Protein AF-A0A1I1A1H4-F1 (afdb_monomer_lite)

Secondary structure (DSSP, 8-state):
----PPP--------S--S----S-TTSPPHHHHHHHTSHHHHHHHHHHHHHHHIIIIITSHHHHHHHHHHHHHHHH-TTTS-HHHHHHHHHHHHTTT-

Sequence (99 aa):
MPTDMPSGMPDGERPEGGPGGMGGGMGGSNVLVERFTAVEEWADLVEQAKADLTADLFDSGYAEEVLDQWESMLTDRAGDLVDAATVREEADAIRAKLG

pLDDT: mean 82.76, std 21.76, range [37.09, 98.5]

Organism: NCBI:txid748909

Foldseek 3Di:
DDDDDPPDDPPPPDPPDPDDDPDDDPPDDDPVVVVQCVDVVSVVVVVVVVVVVLCVCQVVCVVVVVLVVVLCCCVVPVCVPDPNVVSVVVSVVVVVVSD

Structure (mmCIF, N/CA/C/O backbone):
data_AF-A0A1I1A1H4-F1
#
_entry.id   AF-A0A1I1A1H4-F1
#
loop_
_atom_site.group_PDB
_atom_site.id
_atom_site.type_symbol
_atom_site.label_atom_id
_atom_site.label_alt_id
_atom_site.label_comp_id
_atom_site.label_asym_id
_atom_site.label_entity_id
_atom_site.label_seq_id
_atom_site.pdbx_PDB_ins_code
_atom_site.Cartn_x
_atom_site.Cartn_y
_atom_site.Cartn_z
_atom_site.occupancy
_atom_site.B_iso_or_equiv
_atom_site.auth_seq_id
_atom_site.auth_comp_id
_atom_site.auth_asym_id
_atom_site.auth_atom_id
_atom_site.pdbx_PDB_model_num
ATOM 1 N N . MET A 1 1 ? -29.640 -55.894 44.378 1.00 44.22 1 MET A N 1
ATOM 2 C CA . MET A 1 1 ? -28.814 -54.672 44.469 1.00 44.22 1 MET A CA 1
ATOM 3 C C . MET A 1 1 ? -29.754 -53.478 44.377 1.00 44.22 1 MET A C 1
ATOM 5 O O . MET A 1 1 ? -30.639 -53.547 43.531 1.00 44.22 1 MET A O 1
ATOM 9 N N . PRO A 1 2 ? -29.643 -52.478 45.266 1.00 43.34 2 PRO A N 1
ATOM 10 C CA . PRO A 1 2 ? -30.547 -51.330 45.322 1.00 43.34 2 PRO A CA 1
ATOM 11 C C . PRO A 1 2 ? -30.547 -50.499 44.035 1.00 43.34 2 PRO A C 1
ATOM 13 O O . PRO A 1 2 ? -29.505 -50.276 43.422 1.00 43.34 2 PRO A O 1
ATOM 16 N N . THR A 1 3 ? -31.748 -50.065 43.674 1.00 65.12 3 THR A N 1
ATOM 17 C CA . THR A 1 3 ? -32.109 -48.993 42.745 1.00 65.12 3 THR A CA 1
ATOM 18 C C . THR A 1 3 ? -31.748 -47.636 43.346 1.00 65.12 3 THR A C 1
ATOM 20 O O . THR A 1 3 ? -32.214 -47.365 44.445 1.00 65.12 3 THR A O 1
ATOM 23 N N . ASP A 1 4 ? -30.926 -46.836 42.659 1.00 56.44 4 ASP A N 1
ATOM 24 C CA . ASP A 1 4 ? -31.032 -45.364 42.562 1.00 56.44 4 ASP A CA 1
ATOM 25 C C . ASP A 1 4 ? -29.783 -44.785 41.870 1.00 56.44 4 ASP A C 1
ATOM 27 O O . ASP A 1 4 ? -28.744 -44.549 42.484 1.00 56.44 4 ASP A O 1
ATOM 31 N N . MET A 1 5 ? -29.887 -44.554 40.559 1.00 57.12 5 MET A N 1
ATOM 32 C CA . MET A 1 5 ? -29.043 -43.579 39.859 1.00 57.12 5 MET A CA 1
ATOM 33 C C . MET A 1 5 ? -29.819 -42.255 39.843 1.00 57.12 5 MET A C 1
ATOM 35 O O . MET A 1 5 ? -31.013 -42.292 39.536 1.00 57.12 5 MET A O 1
ATOM 39 N N . PRO A 1 6 ? -29.198 -41.102 40.158 1.00 48.28 6 PRO A N 1
ATOM 40 C CA . PRO A 1 6 ? -29.888 -39.819 40.171 1.00 48.28 6 PRO A CA 1
ATOM 41 C C . PRO A 1 6 ? -30.528 -39.535 38.812 1.00 48.28 6 PRO A C 1
ATOM 43 O O . PRO A 1 6 ? -29.851 -39.415 37.791 1.00 48.28 6 PRO A O 1
ATOM 46 N N . SER A 1 7 ? -31.851 -39.434 38.808 1.00 56.44 7 SER A N 1
ATOM 47 C CA . SER A 1 7 ? -32.635 -38.923 37.695 1.00 56.44 7 SER A CA 1
ATOM 48 C C . SER A 1 7 ? -32.382 -37.422 37.540 1.00 56.44 7 SER A C 1
ATOM 50 O O . SER A 1 7 ? -32.740 -36.652 38.431 1.00 56.44 7 SER A O 1
ATOM 52 N N . GLY A 1 8 ? -31.813 -37.017 36.402 1.00 54.44 8 GLY A N 1
ATOM 53 C CA . GLY A 1 8 ? -31.852 -35.632 35.930 1.00 54.44 8 GLY A CA 1
ATOM 54 C C . GLY A 1 8 ? -30.495 -35.016 35.599 1.00 54.44 8 GLY A C 1
ATOM 55 O O . GLY A 1 8 ? -30.019 -3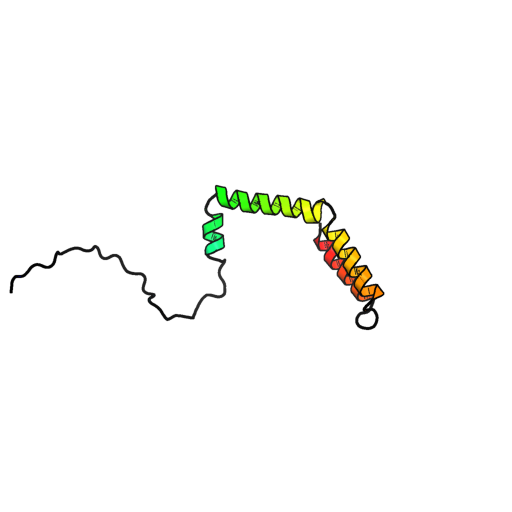4.151 36.327 1.00 54.44 8 GLY A O 1
ATOM 56 N N . MET A 1 9 ? -29.928 -35.366 34.443 1.00 47.00 9 MET A N 1
ATOM 57 C CA . MET A 1 9 ? -29.310 -34.326 33.617 1.00 47.00 9 MET A CA 1
ATOM 58 C C . MET A 1 9 ? -30.399 -33.844 32.649 1.00 47.00 9 MET A C 1
ATOM 60 O O . MET A 1 9 ? -31.056 -34.697 32.053 1.00 47.00 9 MET A O 1
ATOM 64 N N . PRO A 1 10 ? -30.649 -32.528 32.516 1.00 50.97 10 PRO A N 1
ATOM 65 C CA . PRO A 1 10 ? -31.518 -32.027 31.459 1.00 50.97 10 PRO A CA 1
ATOM 66 C C . PRO A 1 10 ? -30.962 -32.483 30.108 1.00 50.97 10 PRO A C 1
ATOM 68 O O . PRO A 1 10 ? -29.740 -32.508 29.937 1.00 50.97 10 PRO A O 1
ATOM 71 N N . ASP A 1 11 ? -31.853 -32.845 29.183 1.00 51.34 11 ASP A N 1
ATOM 72 C CA . ASP A 1 11 ? -31.535 -33.155 27.788 1.00 51.34 11 ASP A CA 1
ATOM 73 C C . ASP A 1 11 ? -30.939 -31.910 27.115 1.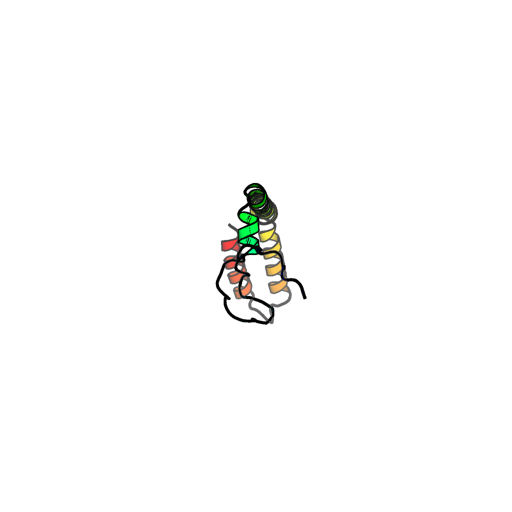00 51.34 11 ASP A C 1
ATOM 75 O O . ASP A 1 11 ? -31.599 -31.153 26.410 1.00 51.34 11 ASP A O 1
ATOM 79 N N . GLY A 1 12 ? -29.666 -31.649 27.397 1.00 49.72 12 GLY A N 1
ATOM 80 C CA . GLY A 1 12 ? -28.829 -30.803 26.579 1.00 49.72 12 GLY A CA 1
ATOM 81 C C . GLY A 1 12 ? -28.449 -31.635 25.375 1.00 49.72 12 GLY A C 1
ATOM 82 O O . GLY A 1 12 ? -27.545 -32.468 25.468 1.00 49.72 12 GLY A O 1
ATOM 83 N N . GLU A 1 13 ? -29.164 -31.434 24.273 1.00 45.53 13 GLU A N 1
ATOM 84 C CA . GLU A 1 13 ? -28.771 -31.919 22.957 1.00 45.53 13 GLU A CA 1
ATOM 85 C C . GLU A 1 13 ? -27.293 -31.585 22.755 1.00 45.53 13 GLU A C 1
ATOM 87 O O . GLU A 1 13 ? -26.878 -30.431 22.621 1.00 45.53 13 GLU A O 1
ATOM 92 N N . ARG A 1 14 ? -26.462 -32.622 22.813 1.00 43.47 14 ARG A N 1
ATOM 93 C CA . ARG A 1 14 ? -25.068 -32.525 22.417 1.00 43.47 14 ARG A CA 1
ATOM 94 C C . ARG A 1 14 ? -25.101 -32.236 20.917 1.00 43.47 14 ARG A C 1
ATOM 96 O O . ARG A 1 14 ? -25.722 -33.028 20.209 1.00 43.47 14 ARG A O 1
ATOM 103 N N . PRO A 1 15 ? -24.457 -31.169 20.413 1.00 47.19 15 PRO A N 1
ATOM 104 C CA . PRO A 1 15 ? -24.322 -30.991 18.977 1.00 47.19 15 PRO A CA 1
ATOM 105 C C . PRO A 1 15 ? -23.743 -32.279 18.390 1.00 47.19 15 PRO A C 1
ATOM 107 O O . PRO A 1 15 ? -22.674 -32.734 18.813 1.00 47.19 15 PRO A O 1
ATOM 110 N N . GLU A 1 16 ? -24.479 -32.915 17.483 1.00 42.97 16 GLU A N 1
ATOM 111 C CA . GLU A 1 16 ? -23.982 -34.074 16.754 1.00 42.97 16 GLU A CA 1
ATOM 112 C C . GLU A 1 16 ? -22.787 -33.620 15.913 1.00 42.97 16 GLU A C 1
ATOM 114 O O . GLU A 1 16 ? -22.922 -32.853 14.964 1.00 42.97 16 GLU A O 1
ATOM 119 N N . GLY A 1 17 ? -21.588 -34.045 16.313 1.00 37.84 17 GLY A N 1
ATOM 120 C CA . GLY A 1 17 ? -20.356 -33.639 15.643 1.00 37.84 17 GLY A CA 1
ATOM 121 C C . GLY A 1 17 ? -19.085 -34.030 16.385 1.00 37.84 17 GLY A C 1
ATOM 122 O O . GLY A 1 17 ? -18.183 -33.214 16.547 1.00 37.84 17 GLY A O 1
ATOM 123 N N . GLY A 1 18 ? -19.022 -35.270 16.874 1.00 41.78 18 GLY A N 1
ATOM 124 C CA . GLY A 1 18 ? -17.767 -35.902 17.287 1.00 41.78 18 GLY A CA 1
ATOM 125 C C . GLY A 1 18 ? -16.893 -36.297 16.083 1.00 41.78 18 GLY A C 1
ATOM 126 O O . GLY A 1 18 ? -17.342 -36.260 14.943 1.00 41.78 18 GLY A O 1
ATOM 127 N N . PRO A 1 19 ? -15.634 -36.673 16.325 1.00 47.12 19 PRO A N 1
ATOM 128 C CA . PRO A 1 19 ? -14.477 -36.323 15.505 1.00 47.12 19 PRO A CA 1
ATOM 129 C C . PRO A 1 19 ? -14.380 -37.153 14.214 1.00 47.12 19 PRO A C 1
ATOM 131 O O . PRO A 1 19 ? -14.221 -38.369 14.276 1.00 47.12 19 PRO A O 1
ATOM 134 N N . GLY A 1 20 ? -14.432 -36.504 13.041 1.00 45.62 20 GLY A N 1
ATOM 135 C CA . GLY A 1 20 ? -14.220 -37.199 11.758 1.00 45.62 20 GLY A CA 1
ATOM 136 C C . GLY A 1 20 ? -14.780 -36.568 10.474 1.00 45.62 20 GLY A C 1
ATOM 137 O O . GLY A 1 20 ? -14.577 -37.136 9.407 1.00 45.62 20 GLY A O 1
ATOM 138 N N . GLY A 1 21 ? -15.461 -35.421 10.516 1.00 37.09 21 GLY A N 1
ATOM 139 C CA . GLY A 1 21 ? -16.056 -34.805 9.321 1.00 37.09 21 GLY A CA 1
ATOM 140 C C . GLY A 1 21 ? -15.188 -33.723 8.677 1.00 37.09 21 GLY A C 1
ATOM 141 O O . GLY A 1 21 ? -15.431 -32.540 8.886 1.00 37.09 21 GLY A O 1
ATOM 142 N N . MET A 1 22 ? -14.202 -34.101 7.860 1.00 50.03 22 MET A N 1
ATOM 143 C CA . MET A 1 22 ? -13.706 -33.205 6.808 1.00 50.03 22 MET A CA 1
ATOM 144 C C . MET A 1 22 ? -14.767 -33.150 5.704 1.00 50.03 22 MET A C 1
ATOM 146 O O . MET A 1 22 ? -14.833 -34.051 4.872 1.00 50.03 22 MET A O 1
ATOM 150 N N . GLY A 1 23 ? -15.610 -32.119 5.690 1.00 48.81 23 GLY A N 1
ATOM 151 C CA . GLY A 1 23 ? -16.498 -31.895 4.551 1.00 48.81 23 GLY A CA 1
ATOM 152 C C . GLY A 1 23 ? -17.639 -30.920 4.806 1.00 48.81 23 GLY A C 1
ATOM 153 O O . GLY A 1 23 ? -18.558 -31.229 5.552 1.00 48.81 23 GLY A O 1
ATOM 154 N N . GLY A 1 24 ? -17.612 -29.796 4.083 1.00 46.94 24 GLY A N 1
ATOM 155 C CA . GLY A 1 24 ? -18.817 -29.040 3.730 1.00 46.94 24 GLY A CA 1
ATOM 156 C C . GLY A 1 24 ? -18.859 -27.607 4.251 1.00 46.94 24 GLY A C 1
ATOM 157 O O . GLY A 1 24 ? -19.374 -27.366 5.333 1.00 46.94 24 GLY A O 1
ATOM 158 N N . GLY A 1 25 ? -18.372 -26.652 3.447 1.00 46.78 25 GLY A N 1
ATOM 159 C CA . GLY A 1 25 ? -18.597 -25.223 3.693 1.00 46.78 25 GLY A CA 1
ATOM 160 C C . GLY A 1 25 ? -17.510 -24.266 3.200 1.00 46.78 25 GLY A C 1
ATOM 161 O O . GLY A 1 25 ? -17.225 -23.290 3.882 1.00 46.78 25 GLY A O 1
ATOM 162 N N . MET A 1 26 ? -16.871 -24.508 2.050 1.00 49.66 26 MET A N 1
ATOM 163 C CA . MET A 1 26 ? -16.060 -23.461 1.411 1.00 49.66 26 MET A CA 1
ATOM 164 C C . MET A 1 26 ? -17.001 -22.438 0.761 1.00 49.66 26 MET A C 1
ATOM 166 O O . MET A 1 26 ? -17.420 -22.628 -0.376 1.00 49.66 26 MET A O 1
ATOM 170 N N . GLY A 1 27 ? -17.398 -21.401 1.502 1.00 56.03 27 GLY A N 1
ATOM 171 C CA . GLY A 1 27 ? -18.265 -20.344 0.962 1.00 56.03 27 GLY A CA 1
ATOM 172 C C . GLY A 1 27 ? -18.870 -19.347 1.957 1.00 56.03 27 GLY A C 1
ATOM 173 O O . GLY A 1 27 ? -19.602 -18.466 1.521 1.00 56.03 27 GLY A O 1
ATOM 174 N N . GLY A 1 28 ? -18.595 -19.458 3.260 1.00 62.56 28 GLY A N 1
ATOM 175 C CA . GLY A 1 28 ? -19.019 -18.473 4.266 1.00 62.56 28 GLY A CA 1
ATOM 176 C C . GLY A 1 28 ? -17.891 -17.527 4.678 1.00 62.56 28 GLY A C 1
ATOM 177 O O . GLY A 1 28 ? -16.711 -17.853 4.517 1.00 62.56 28 GLY A O 1
ATOM 178 N N . SER A 1 29 ? -18.250 -16.369 5.238 1.00 76.31 29 SER A N 1
ATOM 179 C CA . SER A 1 29 ? -17.326 -15.522 5.997 1.00 76.31 29 SER A CA 1
ATOM 180 C C . SER A 1 29 ? -16.655 -16.329 7.113 1.00 76.31 29 SER A C 1
ATOM 182 O O . SER A 1 29 ? -17.199 -17.303 7.635 1.00 76.31 29 SER A O 1
ATOM 184 N N . ASN A 1 30 ? -15.417 -15.967 7.451 1.00 90.00 30 ASN A N 1
ATOM 185 C CA . ASN A 1 30 ? -14.682 -16.662 8.498 1.00 90.00 30 ASN A CA 1
ATOM 186 C C . ASN A 1 30 ? -15.360 -16.403 9.854 1.00 90.00 30 ASN A C 1
ATOM 188 O O . ASN A 1 30 ? -15.406 -15.262 10.311 1.00 90.00 30 ASN A O 1
ATOM 192 N N . VAL A 1 31 ? -15.834 -17.466 10.512 1.00 94.56 31 VAL A N 1
ATOM 193 C CA . VAL A 1 31 ? -16.533 -17.393 11.809 1.00 94.56 31 VAL A CA 1
ATOM 194 C C . VAL A 1 31 ? -15.735 -16.646 12.882 1.00 94.56 31 VAL A C 1
ATOM 196 O O . VAL A 1 31 ? -16.320 -16.007 13.749 1.00 94.56 31 VAL A O 1
ATOM 199 N N . LEU A 1 32 ? -14.400 -16.685 12.839 1.00 94.44 32 LEU A N 1
ATOM 200 C CA . LEU A 1 32 ? -13.569 -15.945 13.788 1.00 94.44 32 LEU A CA 1
ATOM 201 C C . LEU A 1 32 ? -13.646 -14.438 13.543 1.00 94.44 32 LEU A C 1
ATOM 203 O O . LEU A 1 32 ? -13.706 -13.686 14.509 1.00 94.44 32 LEU A O 1
ATOM 207 N N . VAL A 1 33 ? -13.697 -14.008 12.278 1.00 94.12 33 VAL A N 1
ATOM 208 C CA . VAL A 1 33 ? -13.869 -12.591 11.922 1.00 94.12 33 VAL A CA 1
ATOM 209 C C . VAL A 1 33 ? -15.221 -12.108 12.425 1.00 94.12 33 VAL A C 1
ATOM 211 O O . VAL A 1 33 ? -15.266 -11.143 13.174 1.00 94.12 33 VAL A O 1
ATOM 214 N N . GLU A 1 34 ? -16.298 -12.838 12.116 1.00 94.25 34 GLU A N 1
ATOM 215 C CA . GLU A 1 34 ? -17.653 -12.487 12.560 1.00 94.25 34 GLU A CA 1
A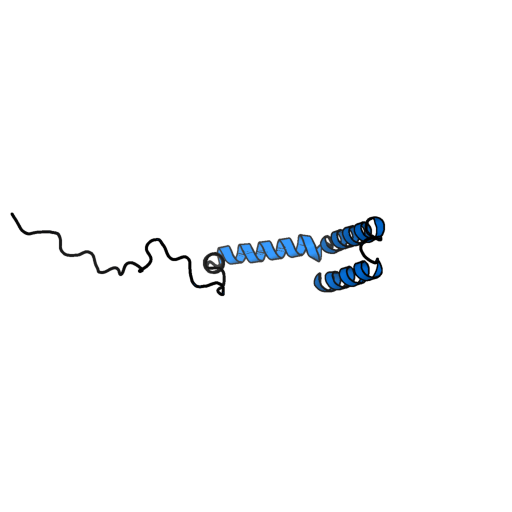TOM 216 C C . GLU A 1 34 ? -17.748 -12.343 14.080 1.00 94.25 34 GLU A C 1
ATOM 218 O O . GLU A 1 34 ? -18.347 -11.398 14.585 1.00 94.25 34 GLU A O 1
ATOM 223 N N . ARG A 1 35 ? -17.158 -13.283 14.829 1.00 95.62 35 ARG A N 1
ATOM 224 C CA . ARG A 1 35 ? -17.200 -13.260 16.295 1.00 95.62 35 ARG A CA 1
ATOM 225 C C . ARG A 1 35 ? -16.342 -12.150 16.884 1.00 95.62 35 ARG A C 1
ATOM 227 O O . ARG A 1 35 ? -16.741 -11.584 17.896 1.00 95.62 35 ARG A O 1
ATOM 234 N N . PHE A 1 36 ? -15.201 -11.846 16.271 1.00 95.19 36 PHE A N 1
ATOM 235 C CA . PHE A 1 36 ? -14.315 -10.784 16.730 1.00 95.19 36 PHE A CA 1
ATOM 236 C C . PHE A 1 36 ? -14.942 -9.405 16.502 1.00 95.19 36 PHE A C 1
ATOM 238 O O . PHE A 1 36 ? -15.015 -8.606 17.427 1.00 95.19 36 PHE A O 1
ATOM 245 N N . THR A 1 37 ? -15.481 -9.154 15.308 1.00 95.44 37 THR A N 1
ATOM 246 C CA . THR A 1 37 ? -16.075 -7.856 14.953 1.00 95.44 37 THR A CA 1
ATOM 247 C C . THR A 1 37 ? -17.511 -7.677 15.454 1.00 95.44 37 THR A C 1
ATOM 249 O O . THR A 1 37 ? -18.088 -6.612 15.276 1.00 95.44 37 THR A O 1
ATOM 252 N N . ALA A 1 38 ? -18.124 -8.696 16.068 1.00 96.50 38 ALA A N 1
ATOM 253 C CA . ALA A 1 38 ? -19.424 -8.557 16.734 1.00 96.50 38 ALA A CA 1
ATOM 254 C C . ALA A 1 38 ? -19.332 -7.811 18.077 1.00 96.50 38 ALA A C 1
ATOM 256 O O . ALA A 1 38 ? -20.354 -7.369 18.602 1.00 96.50 38 ALA A O 1
ATOM 257 N N . VAL A 1 39 ? -18.131 -7.697 18.648 1.00 98.06 39 VAL A N 1
ATOM 258 C CA . VAL A 1 39 ? -17.868 -6.878 19.833 1.00 98.06 39 VAL A CA 1
ATOM 259 C C . VAL A 1 39 ? -17.443 -5.493 19.358 1.00 98.06 39 VAL A C 1
ATOM 261 O O . VAL A 1 39 ? -16.401 -5.367 18.723 1.00 98.06 39 VAL A O 1
ATOM 264 N N . GLU A 1 40 ? -18.240 -4.470 19.674 1.00 98.00 40 GLU A N 1
ATOM 265 C CA . GLU A 1 40 ? -18.042 -3.086 19.206 1.00 98.00 40 GLU A CA 1
ATOM 266 C C . GLU A 1 40 ? -16.628 -2.569 19.506 1.00 98.00 40 GLU A C 1
ATOM 268 O O . GLU A 1 40 ? -15.914 -2.182 18.589 1.00 98.00 40 GLU A O 1
ATOM 273 N N . GLU A 1 41 ? -16.161 -2.719 20.750 1.00 98.06 41 GLU A N 1
ATOM 274 C CA . GLU A 1 41 ? -14.805 -2.322 21.159 1.00 98.06 41 GLU A CA 1
ATOM 275 C C . GLU A 1 41 ? -13.704 -2.964 20.295 1.00 98.06 41 GLU A C 1
ATOM 277 O O . GLU A 1 41 ? -12.688 -2.339 20.009 1.00 98.06 41 GLU A O 1
ATOM 282 N N . TRP A 1 42 ? -13.877 -4.216 19.866 1.00 97.94 42 TRP A N 1
ATOM 283 C CA . TRP A 1 42 ? -12.879 -4.912 19.050 1.00 97.94 42 TRP A CA 1
ATOM 284 C C . TRP A 1 42 ? -13.007 -4.581 17.565 1.00 97.94 42 TRP A C 1
ATOM 286 O O . TRP A 1 42 ? -12.000 -4.565 16.858 1.00 97.94 42 TRP A O 1
ATOM 296 N N . ALA A 1 43 ? -14.221 -4.300 17.089 1.00 98.00 43 ALA A N 1
ATOM 297 C CA . ALA A 1 43 ? -14.446 -3.788 15.744 1.00 98.00 43 ALA A CA 1
ATOM 298 C C . ALA A 1 43 ? -13.788 -2.411 15.566 1.00 98.00 43 ALA A C 1
ATOM 300 O O . ALA A 1 43 ? -13.105 -2.193 14.566 1.00 98.00 43 ALA A O 1
ATOM 301 N N . ASP A 1 44 ? -13.893 -1.539 16.572 1.00 98.19 44 ASP A N 1
ATOM 302 C CA . ASP A 1 44 ? -13.254 -0.220 16.571 1.00 98.19 44 ASP A CA 1
ATOM 303 C C . ASP A 1 44 ? -11.727 -0.322 16.441 1.00 98.19 44 ASP A C 1
ATOM 305 O O . ASP A 1 44 ? -11.112 0.466 15.725 1.00 98.19 44 ASP A O 1
ATOM 309 N N . LEU A 1 45 ? -11.101 -1.335 17.056 1.00 98.31 45 LEU A N 1
ATOM 310 C CA . LEU A 1 45 ? -9.662 -1.583 16.897 1.00 98.31 45 LEU A CA 1
ATOM 311 C C . LEU A 1 45 ? -9.285 -1.953 15.456 1.00 98.31 45 LEU A C 1
ATOM 313 O O . LEU A 1 45 ? -8.210 -1.575 14.993 1.00 98.31 45 LEU A O 1
ATOM 317 N N . VAL A 1 46 ? -10.144 -2.688 14.745 1.00 97.88 46 VAL A N 1
ATOM 318 C CA . VAL A 1 46 ? -9.909 -3.043 13.337 1.00 97.88 46 VAL A CA 1
ATOM 319 C C . VAL A 1 46 ? -10.032 -1.810 12.451 1.00 97.88 46 VAL A C 1
ATOM 321 O O . VAL A 1 46 ? -9.173 -1.594 11.597 1.00 97.88 46 VAL A O 1
ATOM 324 N N . GLU A 1 47 ? -11.059 -0.987 12.664 1.00 98.00 47 GLU A N 1
ATOM 325 C CA . GLU A 1 47 ? -11.237 0.249 11.899 1.00 98.00 47 GLU A CA 1
ATOM 326 C C . GLU A 1 47 ? -10.110 1.250 12.172 1.00 98.00 47 GLU A C 1
ATOM 328 O O . GLU A 1 47 ? -9.571 1.820 11.224 1.00 98.00 47 GLU A O 1
ATOM 333 N N . GLN A 1 48 ? -9.672 1.397 13.428 1.00 98.50 48 GLN A N 1
ATOM 334 C CA . GLN A 1 48 ? -8.522 2.237 13.764 1.00 98.50 48 GLN A CA 1
ATOM 335 C C . GLN A 1 48 ? -7.245 1.726 13.091 1.00 98.50 48 GLN A C 1
ATOM 337 O O . GLN A 1 48 ? -6.564 2.492 12.418 1.00 98.50 48 GLN A O 1
ATOM 342 N N . ALA A 1 49 ? -6.946 0.427 13.195 1.00 98.44 49 ALA A N 1
ATOM 343 C CA . ALA A 1 49 ? -5.762 -0.149 12.561 1.00 98.44 49 ALA A CA 1
ATOM 344 C C . ALA A 1 49 ? -5.794 -0.003 11.031 1.00 98.44 49 ALA A C 1
ATOM 346 O O . ALA A 1 49 ? -4.762 0.222 10.401 1.00 98.44 49 ALA A O 1
ATOM 347 N N . LYS A 1 50 ? -6.978 -0.113 10.421 1.00 98.12 50 LYS A N 1
ATOM 348 C CA . LYS A 1 50 ? -7.167 0.119 8.989 1.00 98.12 50 LYS A CA 1
ATOM 349 C C . LYS A 1 50 ? -6.939 1.584 8.623 1.00 98.12 50 LYS A C 1
ATOM 351 O O . LYS A 1 50 ? -6.308 1.843 7.601 1.00 98.12 50 LYS A O 1
ATOM 356 N N . ALA A 1 51 ? -7.440 2.523 9.423 1.00 98.25 51 ALA A N 1
ATOM 357 C CA . ALA A 1 51 ? -7.224 3.950 9.212 1.00 98.25 51 ALA A CA 1
ATOM 358 C C . ALA A 1 51 ? -5.737 4.307 9.330 1.00 98.25 51 ALA A C 1
ATOM 360 O O . ALA A 1 51 ? -5.199 4.936 8.422 1.00 98.25 51 ALA A O 1
ATOM 361 N N . ASP A 1 52 ? -5.065 3.822 10.375 1.00 98.44 52 ASP A N 1
ATOM 362 C CA . ASP A 1 52 ? -3.632 4.040 10.595 1.00 98.44 52 ASP A CA 1
ATOM 363 C C . ASP A 1 52 ? -2.813 3.487 9.423 1.00 98.44 52 ASP A C 1
ATOM 365 O O . ASP A 1 52 ? -1.998 4.194 8.839 1.00 98.44 52 ASP A O 1
ATOM 369 N N . LEU A 1 53 ? -3.100 2.252 8.994 1.00 98.06 53 LEU A N 1
ATOM 370 C CA . LEU A 1 53 ? -2.404 1.644 7.861 1.00 98.06 53 LEU A CA 1
ATOM 371 C C . LEU A 1 53 ? -2.686 2.376 6.543 1.00 98.06 53 LEU A C 1
ATOM 373 O O . LEU A 1 53 ? -1.812 2.457 5.683 1.00 98.06 53 LEU A O 1
ATOM 377 N N . THR A 1 54 ? -3.899 2.906 6.372 1.00 97.12 54 THR A N 1
ATOM 378 C CA . THR A 1 54 ? -4.242 3.686 5.178 1.00 97.12 54 THR A CA 1
ATOM 379 C C . THR A 1 54 ? -3.435 4.979 5.137 1.00 97.12 54 THR A C 1
ATOM 381 O O . THR A 1 54 ? -2.859 5.300 4.098 1.00 97.12 54 THR A O 1
ATOM 384 N N . ALA A 1 55 ? -3.320 5.663 6.276 1.00 97.62 55 ALA A N 1
ATOM 385 C CA . ALA A 1 55 ? -2.521 6.872 6.396 1.00 97.62 55 ALA A CA 1
ATOM 386 C C . ALA A 1 55 ? -1.026 6.594 6.164 1.00 97.62 55 ALA A C 1
ATOM 388 O O . ALA A 1 55 ? -0.364 7.309 5.411 1.00 97.62 55 ALA A O 1
ATOM 389 N N . ASP A 1 56 ? -0.509 5.519 6.762 1.00 97.69 56 ASP A N 1
ATOM 390 C CA . ASP A 1 56 ? 0.902 5.144 6.682 1.00 97.69 56 ASP A CA 1
ATOM 391 C C . ASP A 1 56 ? 1.321 4.688 5.282 1.00 97.69 56 ASP A C 1
ATOM 393 O O . ASP A 1 56 ? 2.461 4.932 4.882 1.00 97.69 56 ASP A O 1
ATOM 397 N N . LEU A 1 57 ? 0.436 4.026 4.532 1.00 96.88 57 LEU A N 1
ATOM 398 C CA . LEU A 1 57 ? 0.765 3.474 3.215 1.00 96.88 57 LEU A CA 1
ATOM 399 C C . LEU A 1 57 ? 0.348 4.375 2.053 1.00 96.88 57 LEU A C 1
ATOM 401 O O . LEU A 1 57 ? 1.144 4.576 1.136 1.00 96.88 57 LEU A O 1
ATOM 405 N N . PHE A 1 58 ? -0.886 4.877 2.056 1.00 96.12 58 PHE A N 1
ATOM 406 C CA . PHE A 1 58 ? -1.454 5.590 0.910 1.00 96.12 58 PHE A CA 1
ATOM 407 C C . PHE A 1 58 ? -1.346 7.104 1.087 1.00 96.12 58 PHE A C 1
ATOM 409 O O . PHE A 1 58 ? -0.742 7.762 0.242 1.00 96.12 58 PHE A O 1
ATOM 416 N N . ASP A 1 59 ? -1.831 7.659 2.203 1.00 95.56 59 ASP A N 1
ATOM 417 C CA . ASP A 1 59 ? -1.829 9.121 2.397 1.00 95.56 59 ASP A CA 1
ATOM 418 C C . ASP A 1 59 ? -0.407 9.693 2.535 1.00 95.56 59 ASP A C 1
ATOM 420 O O . ASP A 1 59 ? -0.149 10.841 2.168 1.00 95.56 59 ASP A O 1
ATOM 424 N N . SER A 1 60 ? 0.534 8.892 3.045 1.00 96.88 60 SER A N 1
ATOM 425 C CA . SER A 1 60 ? 1.953 9.250 3.152 1.00 96.88 60 SER A CA 1
ATOM 426 C C . SER A 1 60 ? 2.686 9.287 1.802 1.00 96.88 60 SER A C 1
ATOM 428 O O . SER A 1 60 ? 3.770 9.866 1.718 1.00 96.88 60 SER A O 1
ATOM 430 N N . GLY A 1 61 ? 2.128 8.659 0.759 1.00 96.50 61 GLY A N 1
ATOM 431 C CA . GLY A 1 61 ? 2.788 8.432 -0.529 1.00 96.50 61 GLY A CA 1
ATOM 432 C C . GLY A 1 61 ? 3.754 7.239 -0.559 1.00 96.50 61 GLY A C 1
ATOM 433 O O . GLY A 1 61 ? 4.390 7.002 -1.584 1.00 96.50 61 GLY A O 1
ATOM 434 N N . TYR A 1 62 ? 3.870 6.460 0.521 1.00 98.00 62 TYR A N 1
ATOM 435 C CA . TYR A 1 62 ? 4.800 5.327 0.577 1.00 98.00 62 TYR A CA 1
ATOM 436 C C . TYR A 1 62 ? 4.494 4.241 -0.468 1.00 98.00 62 TYR A C 1
ATOM 438 O O . TYR A 1 62 ? 5.409 3.671 -1.062 1.00 98.00 62 TYR A O 1
ATOM 446 N N . ALA A 1 63 ? 3.216 3.967 -0.741 1.00 97.62 63 ALA A N 1
ATOM 447 C CA . ALA A 1 63 ? 2.818 3.003 -1.765 1.00 97.62 63 ALA A CA 1
ATOM 448 C C . ALA A 1 63 ? 3.297 3.404 -3.175 1.00 97.62 63 ALA A C 1
ATOM 450 O O . ALA A 1 63 ? 3.738 2.539 -3.930 1.00 97.62 63 ALA A O 1
ATOM 451 N N . GLU A 1 64 ? 3.267 4.700 -3.504 1.00 97.44 64 GLU A N 1
ATOM 452 C CA . GLU A 1 64 ? 3.807 5.232 -4.765 1.00 97.44 64 GLU A CA 1
ATOM 453 C C . GLU A 1 64 ? 5.325 5.066 -4.827 1.00 97.44 64 GLU A C 1
ATOM 455 O O . GLU A 1 64 ? 5.860 4.591 -5.825 1.00 97.44 64 GLU A O 1
ATOM 460 N N . GLU A 1 65 ? 6.025 5.375 -3.732 1.00 98.12 65 GLU A N 1
ATOM 461 C CA . GLU A 1 65 ? 7.480 5.223 -3.652 1.00 98.12 65 GLU A CA 1
ATOM 462 C C . GLU A 1 65 ? 7.915 3.768 -3.893 1.00 98.12 65 GLU A C 1
ATOM 464 O O . GLU A 1 65 ? 8.878 3.502 -4.616 1.00 98.12 65 GLU A O 1
ATOM 469 N N . VAL A 1 66 ? 7.200 2.808 -3.300 1.00 98.25 66 VAL A N 1
ATOM 470 C CA . VAL A 1 66 ? 7.460 1.377 -3.498 1.00 98.25 66 VAL A CA 1
ATOM 471 C C . VAL A 1 66 ? 7.182 0.964 -4.944 1.00 98.25 66 VAL A C 1
ATOM 473 O O . VAL A 1 66 ? 7.963 0.200 -5.520 1.00 98.25 66 VAL A O 1
ATOM 476 N N . LEU A 1 67 ? 6.102 1.473 -5.541 1.00 98.25 67 LEU A N 1
ATOM 477 C CA . LEU A 1 67 ? 5.753 1.176 -6.926 1.00 98.25 67 LEU A CA 1
ATOM 478 C C . LEU A 1 67 ? 6.818 1.699 -7.900 1.00 98.25 67 LEU A C 1
ATOM 480 O O . LEU A 1 67 ? 7.272 0.939 -8.756 1.00 98.25 67 LEU A O 1
ATOM 484 N N . ASP A 1 68 ? 7.291 2.932 -7.711 1.00 98.19 68 ASP A N 1
ATOM 485 C CA . ASP A 1 68 ? 8.371 3.529 -8.506 1.00 98.19 68 ASP A CA 1
ATOM 486 C C . ASP A 1 68 ? 9.673 2.716 -8.400 1.00 98.19 68 ASP A C 1
ATOM 488 O O . ASP A 1 68 ? 10.370 2.485 -9.395 1.00 98.19 68 ASP A O 1
ATOM 492 N N . GLN A 1 69 ? 10.002 2.227 -7.197 1.00 98.31 69 GLN A N 1
ATOM 493 C CA . GLN A 1 69 ? 11.171 1.367 -6.985 1.00 98.31 69 GLN A CA 1
ATOM 494 C C . GLN A 1 69 ? 11.064 0.047 -7.754 1.00 98.31 69 GLN A C 1
ATOM 496 O O . GLN A 1 69 ? 12.053 -0.414 -8.335 1.00 98.31 69 GLN A O 1
ATOM 501 N N . TRP A 1 70 ? 9.887 -0.580 -7.766 1.00 98.19 70 TRP A N 1
ATOM 502 C CA . TRP A 1 70 ? 9.671 -1.820 -8.510 1.00 98.19 70 TRP A CA 1
ATOM 503 C C . TRP A 1 70 ? 9.675 -1.600 -10.018 1.00 98.19 70 TRP A C 1
ATOM 505 O O . TRP A 1 70 ? 10.290 -2.398 -10.729 1.00 98.19 70 TRP A O 1
ATOM 515 N N . GLU A 1 71 ? 9.057 -0.520 -10.498 1.00 97.81 71 GLU A N 1
ATOM 516 C CA . GLU A 1 71 ? 9.089 -0.13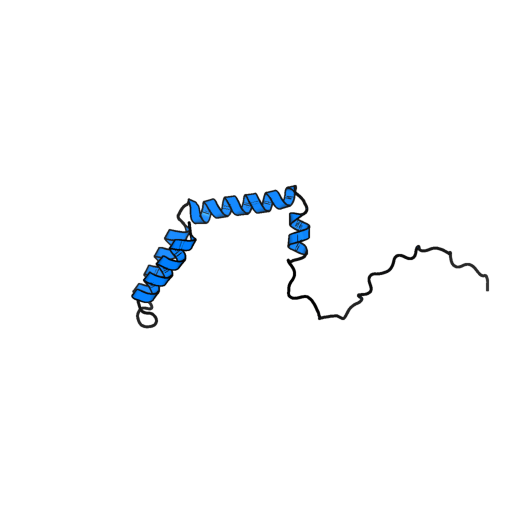4 -11.908 1.00 97.81 71 GLU A CA 1
ATOM 517 C C . GLU A 1 71 ? 10.539 0.020 -12.386 1.00 97.81 71 GLU A C 1
ATOM 519 O O . GLU A 1 71 ? 10.950 -0.677 -13.317 1.00 97.81 71 GLU A O 1
ATOM 524 N N . SER A 1 72 ? 11.343 0.831 -11.685 1.00 97.06 72 SER A N 1
ATOM 525 C CA . SER A 1 72 ? 12.763 1.036 -12.002 1.00 97.06 72 SER A CA 1
ATOM 526 C C . SER A 1 72 ? 13.559 -0.268 -11.954 1.00 97.06 72 SER A C 1
ATOM 528 O O . SER A 1 72 ? 14.328 -0.565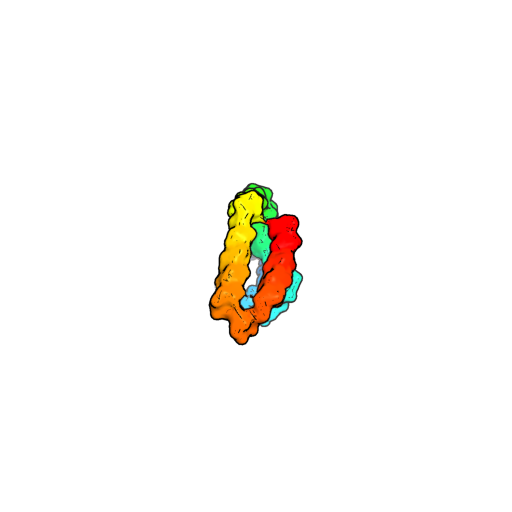 -12.868 1.00 97.06 72 SER A O 1
ATOM 530 N N . MET A 1 73 ? 13.362 -1.094 -10.921 1.00 97.12 73 MET A N 1
ATOM 531 C CA . MET A 1 73 ? 14.053 -2.379 -10.811 1.00 97.12 73 MET A CA 1
ATOM 532 C C . MET A 1 73 ? 13.778 -3.277 -12.024 1.00 97.12 73 MET A C 1
ATOM 534 O O . MET A 1 73 ? 14.709 -3.894 -12.550 1.00 97.12 73 MET A O 1
ATOM 538 N N . LEU A 1 74 ? 12.518 -3.379 -12.449 1.00 97.06 74 LEU A N 1
ATOM 539 C CA . LEU A 1 74 ? 12.121 -4.239 -13.560 1.00 97.06 74 LEU A CA 1
ATOM 540 C C . LEU A 1 74 ? 12.619 -3.689 -14.896 1.00 97.06 74 LEU A C 1
ATOM 542 O O . LEU A 1 74 ? 13.157 -4.457 -15.696 1.00 97.06 74 LEU A O 1
ATOM 546 N N . THR A 1 75 ? 12.522 -2.377 -15.119 1.00 95.75 75 THR A N 1
ATOM 547 C CA . THR A 1 75 ? 13.023 -1.764 -16.356 1.00 95.75 75 THR A CA 1
ATOM 548 C C . THR A 1 75 ? 14.540 -1.858 -16.478 1.00 95.75 75 THR A C 1
ATOM 550 O O . THR A 1 75 ? 15.047 -2.067 -17.579 1.00 95.75 75 THR A O 1
ATOM 553 N N . ASP A 1 76 ? 15.267 -1.761 -15.362 1.00 96.12 76 ASP A N 1
ATOM 554 C CA . ASP A 1 76 ? 16.731 -1.748 -15.367 1.00 96.12 76 ASP A CA 1
ATOM 555 C C . ASP A 1 76 ? 17.345 -3.150 -15.421 1.00 96.12 76 ASP A C 1
ATOM 557 O O . ASP A 1 76 ? 18.447 -3.324 -15.946 1.00 96.12 76 ASP A O 1
ATOM 561 N N . ARG A 1 77 ? 16.675 -4.157 -14.840 1.00 95.50 77 ARG A N 1
ATOM 562 C CA . ARG A 1 77 ? 17.281 -5.481 -14.601 1.00 95.50 77 ARG A CA 1
ATOM 563 C C . ARG A 1 77 ? 16.589 -6.654 -15.283 1.00 95.50 77 ARG A C 1
ATOM 565 O O . ARG A 1 77 ? 17.185 -7.725 -15.310 1.00 95.50 77 ARG A O 1
ATOM 572 N N . ALA A 1 78 ? 15.370 -6.481 -15.787 1.00 93.75 78 ALA A N 1
ATOM 573 C CA . ALA A 1 78 ? 14.559 -7.570 -16.341 1.00 93.75 78 ALA A CA 1
ATOM 574 C C . ALA A 1 78 ? 14.015 -7.269 -17.749 1.00 93.75 78 ALA A C 1
ATOM 576 O O . ALA A 1 78 ? 13.072 -7.920 -18.202 1.00 93.75 78 ALA A O 1
ATOM 577 N N . GLY A 1 79 ? 14.603 -6.296 -18.453 1.00 89.81 79 GLY A N 1
ATOM 578 C CA . GLY A 1 79 ? 14.160 -5.887 -19.791 1.00 89.81 79 GLY A CA 1
ATOM 579 C C . GLY A 1 79 ? 14.294 -6.965 -20.878 1.00 89.81 79 GLY A C 1
ATOM 580 O O . GLY A 1 79 ? 13.754 -6.801 -21.966 1.00 89.81 79 GLY A O 1
ATOM 581 N N . ASP A 1 80 ? 15.000 -8.064 -20.608 1.00 94.19 80 ASP A N 1
ATOM 582 C CA . ASP A 1 80 ? 15.076 -9.254 -21.462 1.00 94.19 80 ASP A CA 1
ATOM 583 C C . ASP A 1 80 ? 13.917 -10.243 -21.240 1.00 94.19 80 ASP A C 1
ATOM 585 O O . ASP A 1 80 ? 13.683 -11.111 -22.082 1.00 94.19 80 ASP A O 1
ATOM 589 N N . LEU A 1 81 ? 13.192 -10.118 -20.124 1.00 96.12 81 LEU A N 1
ATOM 590 C CA . LEU A 1 81 ? 12.068 -10.981 -19.754 1.00 96.12 81 LEU A CA 1
ATOM 591 C C . LEU A 1 81 ? 10.712 -10.310 -19.978 1.00 96.12 81 LEU A C 1
ATOM 593 O O . LEU A 1 81 ? 9.750 -10.992 -20.333 1.00 96.12 81 LEU A O 1
ATOM 597 N N . VAL A 1 82 ? 10.622 -8.999 -19.739 1.00 95.38 82 VAL A N 1
ATOM 598 C CA . VAL A 1 82 ? 9.374 -8.232 -19.833 1.00 95.38 82 VAL A CA 1
ATOM 599 C C . VAL A 1 82 ? 9.637 -6.889 -20.505 1.00 95.38 82 VAL A C 1
ATOM 601 O O . VAL A 1 82 ? 10.553 -6.159 -20.130 1.00 95.38 82 VAL A O 1
ATOM 604 N N . ASP A 1 83 ? 8.795 -6.541 -21.478 1.00 96.44 83 ASP A N 1
ATOM 605 C CA . ASP A 1 83 ? 8.878 -5.257 -22.166 1.00 96.44 83 ASP A CA 1
ATOM 606 C C . ASP A 1 83 ? 8.597 -4.090 -21.210 1.00 96.44 83 ASP A C 1
ATOM 608 O O . ASP A 1 83 ? 7.605 -4.072 -20.480 1.00 96.44 83 ASP A O 1
ATOM 612 N N . ALA A 1 84 ? 9.423 -3.042 -21.285 1.00 96.12 84 ALA A N 1
ATOM 613 C CA . ALA A 1 84 ? 9.269 -1.847 -20.451 1.00 96.12 84 ALA A CA 1
ATOM 614 C C . ALA A 1 84 ? 7.924 -1.122 -20.658 1.00 96.12 84 ALA A C 1
ATOM 616 O O . ALA A 1 84 ? 7.486 -0.376 -19.787 1.00 96.12 84 ALA A O 1
ATOM 617 N N . ALA A 1 85 ? 7.276 -1.310 -21.814 1.00 97.06 85 ALA A N 1
ATOM 618 C CA . ALA A 1 85 ? 5.930 -0.795 -22.056 1.00 97.06 85 ALA A CA 1
ATOM 619 C C . ALA A 1 85 ? 4.888 -1.495 -21.172 1.00 97.06 85 ALA A C 1
ATOM 621 O O . ALA A 1 85 ? 4.076 -0.811 -20.560 1.00 97.06 85 ALA A O 1
ATOM 622 N N . THR A 1 86 ? 4.971 -2.822 -21.049 1.00 97.75 86 THR A N 1
ATOM 623 C CA . THR A 1 86 ? 4.097 -3.619 -20.180 1.00 97.75 86 THR A CA 1
ATOM 624 C C . THR A 1 86 ? 4.292 -3.249 -18.715 1.00 97.75 86 THR A C 1
ATOM 626 O O . THR A 1 86 ? 3.316 -3.052 -18.005 1.00 97.75 86 THR A O 1
ATOM 629 N N . VAL A 1 87 ? 5.545 -3.092 -18.264 1.00 97.94 87 VAL A N 1
ATOM 630 C CA . VAL A 1 87 ? 5.833 -2.678 -16.877 1.00 97.94 87 VAL A CA 1
ATOM 631 C C . VAL A 1 87 ? 5.173 -1.331 -16.559 1.00 97.94 87 VAL A C 1
ATOM 633 O O . VAL A 1 87 ? 4.523 -1.208 -15.526 1.00 97.94 87 VAL A O 1
ATOM 636 N N . ARG A 1 88 ? 5.291 -0.351 -17.464 1.00 97.56 88 ARG A N 1
ATOM 637 C CA . ARG A 1 88 ? 4.661 0.970 -17.314 1.00 97.56 88 ARG A CA 1
ATOM 638 C C . ARG A 1 88 ? 3.135 0.902 -17.279 1.00 97.56 88 ARG A C 1
ATOM 640 O O . ARG A 1 88 ? 2.525 1.511 -16.410 1.00 97.56 88 ARG A O 1
ATOM 647 N N . GLU A 1 89 ? 2.525 0.150 -18.193 1.00 98.19 89 GLU A N 1
ATOM 648 C CA . GLU A 1 89 ? 1.064 -0.001 -18.247 1.00 98.19 89 GLU A CA 1
ATOM 649 C C . GLU A 1 89 ? 0.503 -0.627 -16.961 1.00 98.19 89 GLU A C 1
ATOM 651 O O . GLU A 1 89 ? -0.485 -0.144 -16.410 1.00 98.19 89 GLU A O 1
ATOM 656 N N . GLU A 1 90 ? 1.160 -1.665 -16.444 1.00 98.06 90 GLU A N 1
ATOM 657 C CA . GLU A 1 90 ? 0.763 -2.326 -15.198 1.00 98.06 90 GLU A CA 1
ATOM 658 C C . GLU A 1 90 ? 1.000 -1.429 -13.973 1.00 98.06 90 GLU A C 1
ATOM 660 O O . GLU A 1 90 ? 0.151 -1.369 -13.081 1.00 98.06 90 GLU A O 1
ATOM 665 N N . ALA A 1 91 ? 2.113 -0.686 -13.933 1.00 97.88 91 ALA A N 1
ATOM 666 C CA . ALA A 1 91 ? 2.366 0.288 -12.874 1.00 97.88 91 ALA A CA 1
ATOM 667 C C . ALA A 1 91 ? 1.268 1.364 -12.844 1.00 97.88 91 ALA A C 1
ATOM 669 O O . ALA A 1 91 ? 0.694 1.624 -11.789 1.00 97.88 91 ALA A O 1
ATOM 670 N N . ASP A 1 92 ? 0.883 1.913 -13.998 1.00 98.00 92 ASP A N 1
ATOM 671 C CA . ASP A 1 92 ? -0.219 2.874 -14.098 1.00 98.00 92 ASP A CA 1
ATOM 672 C C . ASP A 1 92 ? -1.567 2.267 -13.671 1.00 98.00 92 ASP A C 1
ATOM 674 O O . ASP A 1 92 ? -2.363 2.918 -12.984 1.00 98.00 92 ASP A O 1
ATOM 678 N N . ALA A 1 93 ? -1.824 1.002 -14.019 1.00 98.31 93 ALA A N 1
ATOM 679 C CA . ALA A 1 93 ? -3.033 0.294 -13.607 1.00 98.31 93 ALA A CA 1
ATOM 680 C C . ALA A 1 93 ? -3.109 0.088 -12.084 1.00 98.31 93 ALA A C 1
ATOM 682 O O . ALA A 1 93 ? -4.196 0.207 -11.511 1.00 98.31 93 ALA A O 1
ATOM 683 N N . ILE A 1 94 ? -1.978 -0.194 -11.427 1.00 97.69 94 ILE A N 1
ATOM 684 C CA . ILE A 1 94 ? -1.877 -0.298 -9.964 1.00 97.69 94 ILE A CA 1
ATOM 685 C C . ILE A 1 94 ? -2.019 1.082 -9.323 1.00 97.69 94 ILE A C 1
ATOM 687 O O . ILE A 1 94 ? -2.779 1.223 -8.367 1.00 97.69 94 ILE A O 1
ATOM 691 N N . ARG A 1 95 ? -1.351 2.102 -9.870 1.00 96.44 95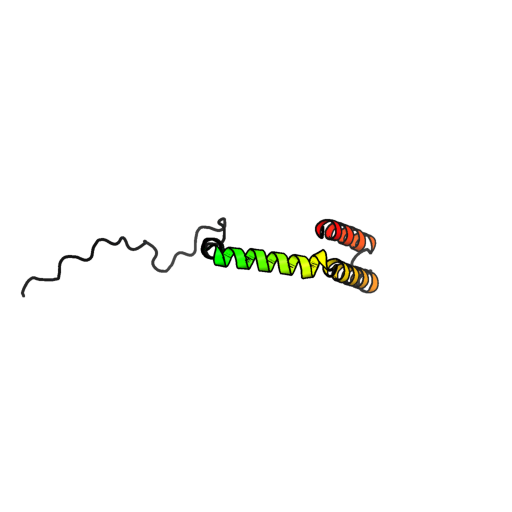 ARG A N 1
ATOM 692 C CA . ARG A 1 95 ? -1.412 3.489 -9.395 1.00 96.44 95 ARG A CA 1
ATOM 693 C C . ARG A 1 95 ? -2.849 4.006 -9.344 1.00 96.44 95 ARG A C 1
ATOM 695 O O . ARG A 1 95 ? -3.282 4.554 -8.338 1.00 96.44 95 ARG A O 1
ATOM 702 N N . ALA A 1 96 ? -3.650 3.685 -10.361 1.00 96.25 96 ALA A N 1
ATOM 703 C CA . ALA A 1 96 ? -5.084 3.983 -10.399 1.00 96.25 96 ALA A CA 1
ATOM 704 C C . ALA A 1 96 ? -5.932 3.269 -9.315 1.00 96.25 96 ALA A C 1
ATOM 706 O O . ALA A 1 96 ? -7.147 3.466 -9.260 1.00 96.25 96 ALA A O 1
ATOM 707 N N . LYS A 1 97 ? -5.339 2.391 -8.494 1.00 94.69 97 LYS A N 1
ATOM 708 C CA . LYS A 1 97 ? -5.972 1.738 -7.335 1.00 94.69 97 LYS A CA 1
ATOM 709 C C . LYS A 1 97 ? -5.498 2.287 -5.990 1.00 94.69 97 LYS A C 1
ATOM 711 O O . LYS A 1 97 ? -6.093 1.909 -4.984 1.00 94.69 97 LYS A O 1
ATOM 716 N N . LEU A 1 98 ? -4.454 3.118 -5.961 1.00 89.62 98 LEU A N 1
ATOM 717 C CA . LEU A 1 98 ? -3.892 3.671 -4.724 1.00 89.62 98 LEU A CA 1
ATOM 718 C C . LEU A 1 98 ? -4.718 4.847 -4.169 1.00 89.62 98 LEU A C 1
ATOM 720 O O . LEU A 1 98 ? -4.634 5.118 -2.974 1.00 89.62 98 LEU A O 1
ATOM 724 N N . GLY A 1 99 ? -5.551 5.488 -5.000 1.00 70.25 99 GLY A N 1
ATOM 725 C CA . GLY A 1 99 ? -6.470 6.568 -4.616 1.00 70.25 99 GLY A CA 1
ATOM 726 C C . GLY A 1 99 ? -7.425 6.957 -5.736 1.00 70.25 99 GLY A C 1
ATOM 727 O O . GLY A 1 99 ? -6.929 7.273 -6.839 1.00 70.25 99 GLY A O 1
#

Radius of gyration: 27.74 Å; chains: 1; bounding box: 50×64×68 Å